Protein AF-A0A453CHX1-F1 (afdb_monomer_lite)

Organism: Aegilops tauschii subsp. strangulata (NCBI:txid200361)

Structure (mmCIF, N/CA/C/O backbone):
data_AF-A0A453CHX1-F1
#
_entry.id   AF-A0A453CHX1-F1
#
loop_
_atom_site.group_PDB
_atom_site.id
_atom_site.type_symbol
_atom_site.label_atom_id
_atom_site.label_alt_id
_atom_site.label_comp_id
_atom_site.label_asym_id
_atom_site.label_entity_id
_atom_site.label_seq_id
_atom_site.pdbx_PDB_ins_code
_atom_site.Cartn_x
_atom_site.Cartn_y
_atom_site.Cartn_z
_atom_site.occupancy
_atom_site.B_iso_or_equiv
_atom_site.auth_seq_id
_atom_site.auth_comp_id
_atom_site.auth_asym_id
_atom_site.auth_atom_id
_atom_site.pdbx_PDB_model_num
ATOM 1 N N . MET A 1 1 ? 17.799 8.596 -10.718 1.00 57.69 1 MET A N 1
ATOM 2 C CA . MET A 1 1 ? 16.969 9.787 -10.421 1.00 57.69 1 MET A CA 1
ATOM 3 C C . MET A 1 1 ? 15.535 9.420 -10.761 1.00 57.69 1 MET A C 1
ATOM 5 O O . MET A 1 1 ? 15.327 8.874 -11.837 1.00 57.69 1 MET A O 1
ATOM 9 N N . TRP A 1 2 ? 14.588 9.621 -9.843 1.00 73.44 2 TRP A N 1
ATOM 10 C CA . TRP A 1 2 ? 13.177 9.269 -10.056 1.00 73.44 2 TRP A CA 1
ATOM 11 C C . TRP A 1 2 ? 12.571 10.055 -11.234 1.00 73.44 2 TRP A C 1
ATOM 13 O O . TRP A 1 2 ? 12.923 11.218 -11.429 1.00 73.44 2 TRP A O 1
ATOM 23 N N . LYS A 1 3 ? 11.663 9.440 -12.011 1.00 72.25 3 LYS A N 1
ATOM 24 C CA . LYS A 1 3 ? 11.131 9.997 -13.276 1.00 72.25 3 LYS A CA 1
ATOM 25 C C . LYS A 1 3 ? 10.118 11.147 -13.124 1.00 72.25 3 LYS A C 1
ATOM 27 O O . LYS A 1 3 ? 9.661 11.674 -14.131 1.00 72.25 3 LYS A O 1
ATOM 32 N N . GLY A 1 4 ? 9.802 11.580 -11.902 1.00 81.38 4 GLY A N 1
ATOM 33 C CA . GLY A 1 4 ? 8.884 12.701 -11.664 1.00 81.38 4 GLY A CA 1
ATOM 34 C C . GLY A 1 4 ? 7.429 12.338 -11.979 1.00 81.38 4 GLY A C 1
ATOM 35 O O . GLY A 1 4 ? 6.948 11.300 -11.525 1.00 81.38 4 GLY A O 1
ATOM 36 N N . GLU A 1 5 ? 6.723 13.198 -12.717 1.00 82.38 5 GLU A N 1
ATOM 37 C CA . GLU A 1 5 ? 5.343 12.948 -13.150 1.00 82.38 5 GLU A CA 1
ATOM 38 C C . GLU A 1 5 ? 5.303 11.935 -14.301 1.00 82.38 5 GLU A C 1
ATOM 40 O O . GLU A 1 5 ? 5.938 12.119 -15.340 1.00 82.38 5 GLU A O 1
ATOM 45 N N . VAL A 1 6 ? 4.535 10.858 -14.125 1.00 87.75 6 VAL A N 1
ATOM 46 C CA . VAL A 1 6 ? 4.438 9.753 -15.086 1.00 87.75 6 VAL A CA 1
ATOM 47 C C . VAL A 1 6 ? 2.999 9.583 -15.560 1.00 87.75 6 VAL A C 1
ATOM 49 O O . VAL A 1 6 ? 2.050 9.687 -14.780 1.00 87.75 6 VAL A O 1
ATOM 52 N N . GLN A 1 7 ? 2.816 9.312 -16.852 1.00 87.31 7 GLN A N 1
ATOM 53 C CA . GLN A 1 7 ? 1.490 9.033 -17.398 1.00 87.31 7 GLN A CA 1
ATOM 54 C C . GLN A 1 7 ? 0.992 7.653 -16.960 1.00 87.31 7 GLN A C 1
ATOM 56 O O . GLN A 1 7 ? 1.755 6.688 -16.853 1.00 87.31 7 GLN A O 1
ATOM 61 N N . LYS A 1 8 ? -0.325 7.541 -16.756 1.00 87.94 8 LYS A N 1
ATOM 62 C CA . LYS A 1 8 ? -0.974 6.260 -16.465 1.00 87.94 8 LYS A CA 1
ATOM 63 C C . LYS A 1 8 ? -0.692 5.263 -17.595 1.00 87.94 8 LYS A C 1
ATOM 65 O O . LYS A 1 8 ? -0.883 5.582 -18.763 1.00 87.94 8 LYS A O 1
ATOM 70 N N . GLY A 1 9 ? -0.281 4.051 -17.228 1.00 87.44 9 GLY A N 1
ATOM 71 C CA . GLY A 1 9 ? 0.050 2.988 -18.182 1.00 87.44 9 GLY A CA 1
ATOM 72 C C . GLY A 1 9 ? 1.507 2.980 -18.647 1.00 87.44 9 GLY A C 1
ATOM 73 O O . GLY A 1 9 ? 1.876 2.070 -19.379 1.00 87.44 9 GLY A O 1
ATOM 74 N N . LEU A 1 10 ? 2.328 3.936 -18.191 1.00 90.75 10 LEU A N 1
ATOM 75 C CA . LEU A 1 10 ? 3.777 3.969 -18.420 1.00 90.75 10 LEU A CA 1
ATOM 76 C C . LEU A 1 10 ? 4.168 3.823 -19.911 1.00 90.75 10 LEU A C 1
ATOM 78 O O . LEU A 1 10 ? 4.986 2.965 -20.257 1.00 90.75 10 LEU A O 1
ATOM 82 N N . PRO A 1 11 ? 3.574 4.617 -20.827 1.00 90.75 11 PRO A N 1
ATOM 83 C CA . PRO A 1 11 ? 3.913 4.533 -22.244 1.00 90.75 11 PRO A CA 1
ATOM 84 C C . PRO A 1 11 ? 5.390 4.884 -22.469 1.00 90.75 11 PRO A C 1
ATOM 86 O O . PRO A 1 11 ? 5.898 5.851 -21.901 1.00 90.75 11 PRO A O 1
ATOM 89 N N . GLY A 1 12 ? 6.077 4.098 -23.303 1.00 88.88 12 GLY A N 1
ATOM 90 C CA . GLY A 1 12 ? 7.493 4.310 -23.627 1.00 88.88 12 GLY A CA 1
ATOM 91 C C . GLY A 1 12 ? 8.479 3.905 -22.527 1.00 88.88 12 GLY A C 1
ATOM 92 O O . GLY A 1 12 ? 9.638 4.296 -22.600 1.00 88.88 12 GLY A O 1
ATOM 93 N N . TRP A 1 13 ? 8.029 3.161 -21.512 1.00 93.00 13 TRP A N 1
ATOM 94 C CA . TRP A 1 13 ? 8.913 2.566 -20.511 1.00 93.00 13 TRP A CA 1
ATOM 95 C C . TRP A 1 13 ? 9.464 1.233 -20.996 1.00 93.00 13 TRP A C 1
ATOM 97 O O . TRP A 1 13 ? 8.704 0.372 -21.451 1.00 93.00 13 TRP A O 1
ATOM 107 N N . GLU A 1 14 ? 10.767 1.056 -20.819 1.00 94.31 14 GLU A N 1
ATOM 108 C CA . GLU A 1 14 ? 11.444 -0.214 -21.051 1.00 94.31 14 GLU A CA 1
ATOM 109 C C . GLU A 1 14 ? 11.068 -1.232 -19.964 1.00 94.31 14 GLU A C 1
ATOM 111 O O . GLU A 1 14 ? 10.742 -0.871 -18.830 1.00 94.31 14 GLU A O 1
ATOM 116 N N . GLU A 1 15 ? 11.159 -2.527 -20.273 1.00 92.69 15 GLU A N 1
ATOM 117 C CA . GLU A 1 15 ? 10.784 -3.584 -19.318 1.00 92.69 15 GLU A CA 1
ATOM 118 C C . GLU A 1 15 ? 11.596 -3.524 -18.018 1.00 92.69 15 GLU A C 1
ATOM 120 O O . GLU A 1 15 ? 11.029 -3.653 -16.937 1.00 92.69 15 GLU A O 1
ATOM 125 N N . ARG A 1 16 ? 12.894 -3.202 -18.097 1.00 92.94 16 ARG A N 1
ATOM 126 C CA . ARG A 1 16 ? 13.741 -3.026 -16.902 1.00 92.94 16 ARG A CA 1
ATOM 127 C C . ARG A 1 16 ? 13.270 -1.882 -16.004 1.00 92.94 16 ARG A C 1
ATOM 129 O O . ARG A 1 16 ? 13.435 -1.941 -14.793 1.00 92.94 16 ARG A O 1
ATOM 136 N N . GLU A 1 17 ? 12.701 -0.825 -16.583 1.00 91.88 17 GLU A N 1
ATOM 137 C CA . GLU A 1 17 ? 12.189 0.308 -15.806 1.00 91.88 17 GLU A CA 1
ATOM 138 C C . GLU A 1 17 ? 10.896 -0.065 -15.077 1.00 91.88 17 GLU A C 1
ATOM 140 O O . GLU A 1 17 ? 10.677 0.365 -13.946 1.00 91.88 17 GLU A O 1
ATOM 145 N N . L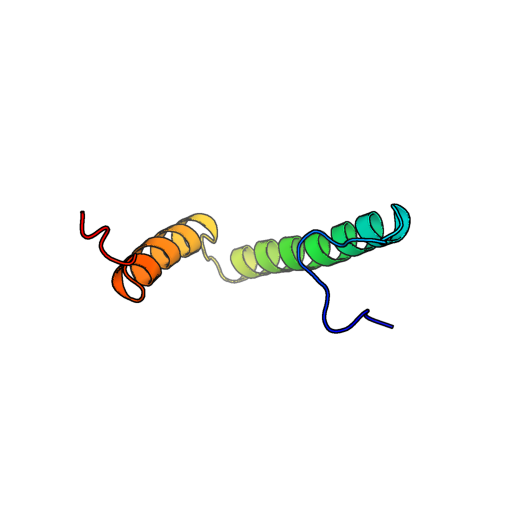YS A 1 18 ? 10.049 -0.887 -15.708 1.00 92.56 18 LYS A N 1
ATOM 146 C CA . LYS A 1 18 ? 8.835 -1.424 -15.080 1.00 92.56 18 LYS A CA 1
ATOM 147 C C . LYS A 1 18 ? 9.165 -2.429 -13.981 1.00 92.56 18 LYS A C 1
ATOM 149 O O . LYS A 1 18 ? 8.510 -2.407 -12.945 1.00 92.56 18 LYS A O 1
ATOM 154 N N . GLU A 1 19 ? 10.169 -3.275 -14.201 1.00 95.00 19 GLU A N 1
ATOM 155 C CA . GLU A 1 19 ? 10.677 -4.215 -13.199 1.00 95.00 19 GLU A CA 1
ATOM 156 C C . GLU A 1 19 ? 11.176 -3.461 -11.966 1.00 95.00 19 GLU A C 1
ATOM 158 O O . GLU A 1 19 ? 10.665 -3.685 -10.872 1.00 95.00 19 GLU A O 1
ATOM 163 N N . HIS A 1 20 ? 12.052 -2.473 -12.161 1.00 93.44 20 HIS A N 1
ATOM 164 C CA . HIS A 1 20 ? 12.563 -1.651 -11.067 1.00 93.44 20 HIS A CA 1
ATOM 165 C C . HIS A 1 20 ? 11.452 -0.883 -10.330 1.00 93.44 20 HIS A C 1
ATOM 167 O O . HIS A 1 20 ? 11.438 -0.815 -9.106 1.00 93.44 20 HIS A O 1
ATOM 173 N N . LEU A 1 21 ? 10.455 -0.351 -11.048 1.00 93.50 21 LEU A N 1
ATOM 174 C CA . LEU A 1 21 ? 9.273 0.233 -10.405 1.00 93.50 21 LEU A CA 1
ATOM 175 C C . LEU A 1 21 ? 8.510 -0.800 -9.561 1.00 93.50 21 LEU A C 1
ATOM 177 O O . LEU A 1 21 ? 8.012 -0.468 -8.487 1.00 93.50 21 LEU A O 1
ATOM 181 N N . GLY A 1 22 ? 8.393 -2.034 -10.048 1.00 94.94 22 GLY A N 1
ATOM 182 C CA . GLY A 1 22 ? 7.783 -3.138 -9.315 1.00 94.94 22 GLY A CA 1
ATOM 183 C C . GLY A 1 22 ? 8.521 -3.458 -8.015 1.00 94.94 22 GLY A C 1
ATOM 184 O O . GLY A 1 22 ? 7.864 -3.695 -7.000 1.00 94.94 22 GLY A O 1
ATOM 185 N N . GLU A 1 23 ? 9.853 -3.411 -8.022 1.00 96.56 23 GLU A N 1
ATOM 186 C CA . GLU A 1 23 ? 10.690 -3.578 -6.825 1.00 96.56 23 GLU A CA 1
ATOM 187 C C . GLU A 1 23 ? 10.400 -2.481 -5.793 1.00 96.56 23 GLU A C 1
ATOM 189 O O . GLU A 1 23 ? 10.020 -2.786 -4.667 1.00 96.56 23 GLU A O 1
ATOM 194 N N . GLU A 1 24 ? 10.440 -1.209 -6.198 1.00 95.75 24 GLU A N 1
ATOM 195 C CA . GLU A 1 24 ? 10.181 -0.070 -5.302 1.00 95.75 24 GLU A CA 1
ATOM 19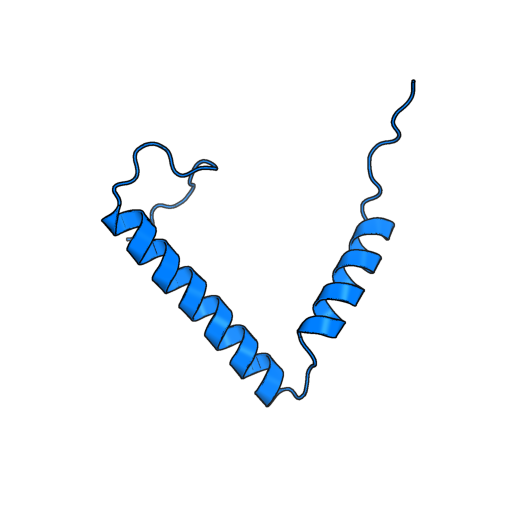6 C C . GLU A 1 24 ? 8.754 -0.094 -4.719 1.00 95.75 24 GLU A C 1
ATOM 198 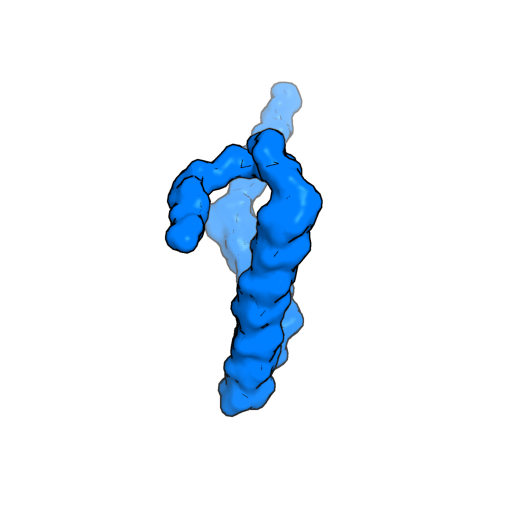O O . GLU A 1 24 ? 8.531 0.172 -3.535 1.00 95.75 24 GLU A O 1
ATOM 203 N N . LEU A 1 25 ? 7.754 -0.455 -5.534 1.00 96.94 25 LEU A N 1
ATOM 204 C CA . LEU A 1 25 ? 6.378 -0.643 -5.059 1.00 96.94 25 LEU A CA 1
ATOM 205 C C . LEU A 1 25 ? 6.273 -1.808 -4.064 1.00 96.94 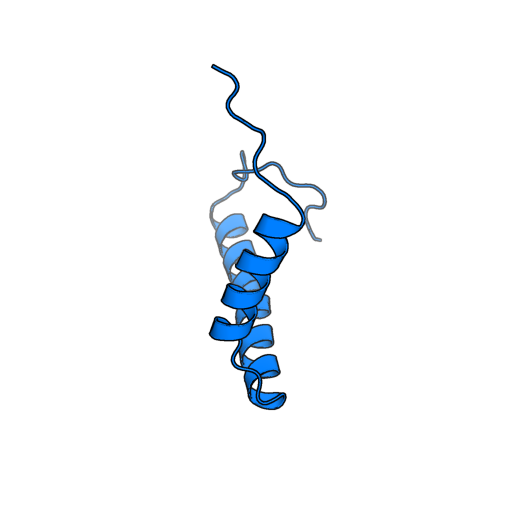25 LEU A C 1
ATOM 207 O O . LEU A 1 25 ? 5.503 -1.726 -3.101 1.00 96.94 25 LEU A O 1
ATOM 211 N N . SER A 1 26 ? 7.034 -2.879 -4.291 1.00 97.62 26 SER A N 1
ATOM 212 C CA . SER A 1 26 ? 7.080 -4.037 -3.399 1.00 97.62 26 SER A CA 1
ATOM 213 C C . SER A 1 26 ? 7.728 -3.676 -2.068 1.00 97.62 26 SER A C 1
ATOM 215 O O . SER A 1 26 ? 7.176 -4.024 -1.028 1.00 97.62 26 SER A O 1
ATOM 217 N N . ASP A 1 27 ? 8.813 -2.906 -2.069 1.00 97.81 27 ASP A N 1
ATOM 218 C CA . ASP A 1 27 ? 9.466 -2.444 -0.844 1.00 97.81 27 ASP A CA 1
ATOM 219 C C . ASP A 1 27 ? 8.515 -1.611 0.018 1.00 97.81 27 ASP A C 1
ATOM 221 O O . ASP A 1 27 ? 8.368 -1.872 1.215 1.00 97.81 27 ASP A O 1
ATOM 225 N N . VAL A 1 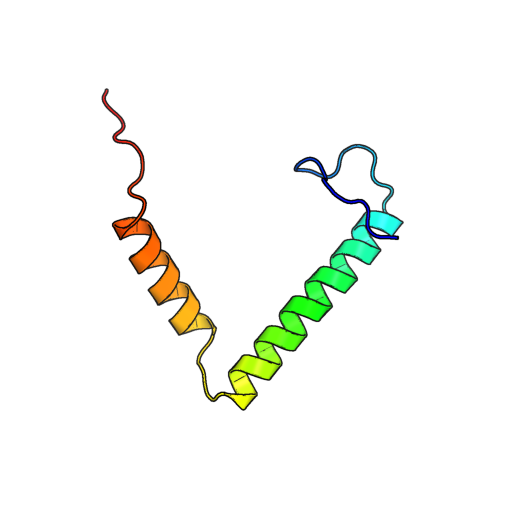28 ? 7.778 -0.671 -0.586 1.00 97.75 28 VAL A N 1
ATOM 226 C CA . VAL A 1 28 ? 6.751 0.111 0.125 1.00 97.75 28 VAL A CA 1
ATOM 227 C C . VAL A 1 28 ? 5.682 -0.798 0.736 1.00 97.75 28 VAL A C 1
ATOM 229 O O . VAL A 1 28 ? 5.303 -0.612 1.897 1.00 97.75 28 VAL A O 1
ATOM 232 N N . LEU A 1 29 ? 5.199 -1.792 -0.016 1.00 98.19 29 LEU A N 1
ATOM 233 C CA . LEU A 1 29 ? 4.201 -2.743 0.473 1.00 98.19 29 LEU A CA 1
ATOM 234 C C . LEU A 1 29 ? 4.739 -3.578 1.644 1.00 98.19 29 LEU A C 1
ATOM 236 O O . LEU A 1 29 ? 4.061 -3.708 2.664 1.00 98.19 29 LEU A O 1
ATOM 240 N N . LEU A 1 30 ? 5.949 -4.123 1.519 1.00 98.19 30 LEU A N 1
ATOM 241 C CA . LEU A 1 30 ? 6.579 -4.956 2.542 1.00 98.19 30 LEU A CA 1
ATOM 242 C C . LEU A 1 30 ? 6.832 -4.164 3.827 1.00 98.19 30 LEU A C 1
ATOM 244 O O . LEU A 1 30 ? 6.517 -4.646 4.919 1.00 98.19 30 LEU A O 1
ATOM 248 N N . TYR A 1 31 ? 7.317 -2.925 3.708 1.00 98.06 31 TYR A N 1
ATOM 249 C CA . TYR A 1 31 ? 7.462 -2.030 4.852 1.00 98.06 31 TYR A CA 1
ATOM 250 C C . TYR A 1 31 ? 6.121 -1.719 5.517 1.00 98.06 31 TYR A C 1
ATOM 252 O O . TYR A 1 31 ? 6.045 -1.717 6.746 1.00 98.06 31 TYR A O 1
ATOM 260 N N . LEU A 1 32 ? 5.055 -1.496 4.743 1.00 98.25 32 LEU A N 1
ATOM 261 C CA . LEU A 1 32 ? 3.727 -1.223 5.292 1.00 98.25 32 LEU A CA 1
ATOM 262 C C . LEU A 1 32 ? 3.154 -2.430 6.043 1.00 98.25 32 LEU A C 1
ATOM 264 O O . LEU A 1 32 ? 2.621 -2.268 7.142 1.00 98.25 32 LEU A O 1
ATOM 268 N N . ILE A 1 33 ? 3.300 -3.636 5.485 1.00 98.12 33 ILE A N 1
ATOM 269 C CA . ILE A 1 33 ? 2.907 -4.882 6.155 1.00 98.12 33 ILE A CA 1
ATOM 270 C C . ILE A 1 33 ? 3.679 -5.019 7.467 1.00 98.12 33 ILE A C 1
ATOM 272 O O . ILE A 1 33 ? 3.068 -5.189 8.524 1.00 98.12 33 ILE A O 1
ATOM 276 N N . ARG A 1 34 ? 5.007 -4.869 7.436 1.00 98.31 34 ARG A N 1
ATOM 277 C CA . ARG A 1 34 ? 5.829 -4.975 8.645 1.00 98.31 34 ARG A CA 1
ATOM 278 C C . ARG A 1 34 ? 5.460 -3.928 9.694 1.00 98.31 34 ARG A C 1
ATOM 280 O O . ARG A 1 34 ? 5.398 -4.251 10.877 1.00 98.31 34 ARG A O 1
ATOM 287 N N . LEU A 1 35 ? 5.205 -2.690 9.282 1.00 98.50 35 LEU A N 1
ATOM 288 C CA . LEU A 1 35 ? 4.778 -1.627 10.186 1.00 98.50 35 LEU A CA 1
ATOM 289 C C . LEU A 1 35 ? 3.421 -1.948 10.823 1.00 98.50 35 LEU A C 1
ATOM 291 O O . LEU A 1 35 ? 3.257 -1.749 12.023 1.00 98.50 35 LEU A O 1
ATOM 295 N N . SER A 1 36 ? 2.468 -2.479 10.051 1.00 98.50 36 SER A N 1
ATOM 296 C CA . SER A 1 36 ? 1.157 -2.868 10.580 1.00 98.50 36 SER A CA 1
ATOM 297 C C . SER A 1 36 ? 1.259 -3.953 11.652 1.00 98.50 36 SER A C 1
ATOM 299 O O . SER A 1 36 ? 0.650 -3.808 12.711 1.00 98.50 36 SER A O 1
ATOM 301 N N . ASP A 1 37 ? 2.110 -4.958 11.432 1.00 98.25 37 ASP A N 1
ATOM 302 C CA . ASP A 1 37 ? 2.407 -6.017 12.400 1.00 98.25 37 ASP A CA 1
ATOM 303 C C . ASP A 1 37 ? 3.027 -5.446 13.686 1.00 98.25 37 ASP A C 1
ATOM 305 O O . ASP A 1 37 ? 2.525 -5.675 14.784 1.00 98.25 37 ASP A O 1
ATOM 309 N N . MET A 1 38 ? 4.043 -4.586 13.554 1.00 98.38 38 MET A N 1
ATOM 310 C CA . MET A 1 38 ? 4.674 -3.905 14.693 1.00 98.38 38 MET A CA 1
ATOM 311 C C . MET A 1 38 ? 3.702 -3.025 15.492 1.00 98.38 38 MET A C 1
ATOM 313 O O . MET A 1 38 ? 3.869 -2.863 16.700 1.00 98.38 38 MET A O 1
ATOM 317 N N . CYS A 1 39 ? 2.699 -2.445 14.834 1.00 98.31 39 CYS A N 1
ATOM 318 C CA . CYS A 1 39 ? 1.677 -1.620 15.472 1.00 98.31 39 CYS A CA 1
ATOM 319 C C . CYS A 1 39 ? 0.456 -2.416 15.964 1.00 98.31 39 CYS A C 1
ATOM 321 O O . CYS A 1 39 ? -0.439 -1.813 16.555 1.00 98.31 39 CYS A O 1
ATOM 323 N N . GLY A 1 40 ? 0.384 -3.730 15.718 1.00 97.94 40 GLY A N 1
ATOM 324 C CA . GLY A 1 40 ? -0.786 -4.550 16.052 1.00 97.94 40 GLY A CA 1
ATOM 325 C C . GLY A 1 40 ? -2.051 -4.153 15.282 1.00 97.94 40 GLY A C 1
ATOM 326 O O . GLY A 1 40 ? -3.159 -4.260 15.806 1.00 97.94 40 GLY A O 1
ATOM 327 N N . VAL A 1 41 ? -1.896 -3.642 14.060 1.00 98.31 41 VAL A N 1
ATOM 328 C CA . VAL A 1 41 ? -3.002 -3.208 13.201 1.00 98.31 41 VAL A CA 1
ATOM 329 C C . VAL A 1 41 ? -3.303 -4.295 12.177 1.00 98.31 41 VAL A C 1
ATOM 331 O O . VAL A 1 41 ? -2.446 -4.640 11.369 1.00 98.31 41 VAL A O 1
ATOM 334 N N . ASP A 1 42 ? -4.551 -4.763 12.137 1.00 98.12 42 ASP A N 1
ATOM 335 C CA . ASP A 1 42 ? -5.049 -5.526 10.990 1.00 98.12 42 ASP A CA 1
ATOM 336 C C . ASP A 1 42 ? -5.194 -4.580 9.789 1.00 98.12 42 ASP A C 1
ATOM 338 O O . ASP A 1 42 ? -6.161 -3.819 9.661 1.00 98.12 42 ASP A O 1
ATOM 342 N N . LEU A 1 43 ? -4.182 -4.592 8.920 1.00 98.00 43 LEU A N 1
ATOM 343 C CA . LEU A 1 43 ? -4.124 -3.732 7.744 1.00 98.00 43 LEU A CA 1
ATOM 344 C C . LEU A 1 43 ? -5.269 -4.016 6.759 1.00 98.00 43 LEU A C 1
ATOM 346 O O . LEU A 1 43 ? -5.767 -3.084 6.123 1.00 98.00 43 LEU A O 1
ATOM 350 N N . GLY A 1 44 ? -5.706 -5.274 6.648 1.00 97.38 44 GLY A N 1
ATOM 351 C CA . GLY A 1 44 ? -6.787 -5.680 5.753 1.00 97.38 44 GLY A CA 1
ATOM 352 C C . GLY A 1 44 ? -8.131 -5.108 6.199 1.00 97.38 44 GLY A C 1
ATOM 353 O O . GLY A 1 44 ? -8.814 -4.435 5.422 1.00 97.38 44 GLY A O 1
ATOM 354 N N . ASP A 1 45 ? -8.481 -5.294 7.472 1.00 98.31 45 ASP A N 1
ATOM 355 C CA . ASP A 1 45 ? -9.693 -4.717 8.066 1.00 98.31 45 ASP A CA 1
ATOM 356 C C . ASP A 1 45 ? -9.666 -3.176 8.039 1.00 98.31 45 ASP A C 1
ATOM 358 O O . ASP A 1 45 ? -10.651 -2.528 7.659 1.00 98.31 45 ASP A O 1
ATOM 362 N N . ALA A 1 46 ? -8.519 -2.563 8.352 1.00 98.19 46 ALA A N 1
ATOM 363 C CA . ALA A 1 46 ? -8.349 -1.114 8.276 1.00 98.19 46 ALA A CA 1
ATOM 364 C C . ALA A 1 46 ? -8.584 -0.572 6.852 1.00 98.19 46 ALA A C 1
ATOM 366 O O . ALA A 1 46 ? -9.263 0.451 6.682 1.00 98.19 46 ALA A O 1
ATOM 367 N N . ALA A 1 47 ? -8.077 -1.265 5.826 1.00 97.94 47 ALA A N 1
ATOM 368 C CA . ALA A 1 47 ? -8.288 -0.908 4.427 1.00 97.94 47 ALA A CA 1
ATOM 369 C C . ALA A 1 47 ? -9.770 -1.006 4.028 1.00 97.94 47 ALA A C 1
ATOM 371 O O . ALA A 1 47 ? -10.312 -0.061 3.446 1.00 97.94 47 ALA A O 1
ATOM 372 N N . LEU A 1 48 ? -10.462 -2.086 4.408 1.00 98.19 48 LEU A N 1
ATOM 373 C CA . LEU A 1 48 ? -11.895 -2.262 4.139 1.00 98.19 48 LEU A CA 1
ATOM 374 C C . LEU A 1 48 ? -12.736 -1.152 4.784 1.00 98.19 48 LEU A C 1
ATOM 376 O O . LEU A 1 48 ? -13.544 -0.501 4.113 1.00 98.19 48 LEU A O 1
ATOM 380 N N . LYS A 1 49 ? -12.489 -0.846 6.064 1.00 98.12 49 LYS A N 1
ATOM 381 C CA . LYS A 1 49 ? -13.146 0.271 6.767 1.00 98.12 49 LYS A CA 1
ATOM 382 C C . LYS A 1 49 ? -12.890 1.607 6.074 1.00 98.12 49 LYS A C 1
ATOM 384 O O . LYS A 1 49 ? -13.781 2.461 6.013 1.00 98.12 49 LYS A O 1
ATOM 389 N N . LYS A 1 50 ? -11.682 1.817 5.543 1.00 97.50 50 LYS A N 1
ATOM 390 C CA . LYS A 1 50 ? -11.323 3.044 4.826 1.00 97.50 50 LYS A CA 1
ATOM 391 C C . LYS A 1 50 ? -12.052 3.168 3.488 1.00 97.50 50 LYS A C 1
ATOM 393 O O . LYS A 1 50 ? -12.493 4.273 3.169 1.00 97.50 50 LYS A O 1
ATOM 398 N N . ILE A 1 51 ? -12.234 2.073 2.749 1.00 97.25 51 ILE A N 1
ATOM 399 C CA . ILE A 1 51 ? -13.017 2.050 1.502 1.00 97.25 51 ILE A CA 1
ATOM 400 C C . ILE A 1 51 ? -14.460 2.493 1.771 1.00 97.25 51 ILE A C 1
ATOM 402 O O . ILE A 1 51 ? -14.946 3.410 1.111 1.00 97.25 51 ILE A O 1
ATOM 406 N N . VAL A 1 52 ? -15.113 1.933 2.796 1.00 97.12 52 VAL A N 1
ATOM 407 C CA . VAL A 1 52 ? -16.490 2.311 3.172 1.00 97.12 52 VAL A CA 1
ATOM 408 C C . VAL A 1 52 ? -16.577 3.793 3.552 1.00 97.12 52 VAL A C 1
ATOM 410 O O . VAL A 1 52 ? -17.432 4.519 3.046 1.00 97.12 52 VAL A O 1
ATOM 413 N N . LYS A 1 53 ? -15.649 4.284 4.385 1.00 97.19 53 LYS A N 1
ATOM 414 C CA . LYS A 1 53 ? -15.581 5.712 4.746 1.00 97.19 53 LYS A CA 1
ATOM 415 C C . LYS A 1 53 ? -15.393 6.612 3.521 1.00 97.19 53 LYS A C 1
ATOM 417 O O . LYS A 1 53 ? -15.977 7.692 3.460 1.00 97.19 53 LYS A O 1
ATOM 422 N N . ASN A 1 54 ? -14.577 6.189 2.556 1.00 97.12 54 ASN A N 1
ATOM 423 C CA . ASN A 1 54 ? -14.349 6.943 1.326 1.00 97.12 54 ASN A CA 1
ATOM 424 C C . ASN A 1 54 ? -15.590 6.981 0.433 1.00 97.12 54 ASN A C 1
ATOM 426 O O . ASN A 1 54 ? -15.845 8.030 -0.140 1.00 97.12 54 ASN A O 1
ATOM 430 N N . ALA A 1 55 ? -16.369 5.901 0.353 1.00 95.62 55 ALA A N 1
ATOM 431 C CA . ALA A 1 55 ? -17.612 5.881 -0.418 1.00 95.62 55 ALA A CA 1
ATOM 432 C C . ALA A 1 55 ? -18.657 6.867 0.132 1.00 95.62 55 ALA A C 1
ATOM 434 O O . ALA A 1 55 ? -19.352 7.521 -0.638 1.00 95.62 55 ALA A O 1
ATOM 435 N N . VAL A 1 56 ? -18.729 7.025 1.459 1.00 95.06 56 VAL A N 1
ATOM 436 C CA . VAL A 1 56 ? -19.587 8.040 2.096 1.00 95.06 56 VAL A CA 1
ATOM 437 C C . VAL A 1 56 ? -19.055 9.453 1.844 1.00 95.06 56 VAL A C 1
ATOM 439 O O . VAL A 1 56 ? -19.828 10.365 1.566 1.00 95.06 56 VAL A O 1
ATOM 442 N N . LYS A 1 57 ? -17.732 9.649 1.935 1.00 95.50 57 LYS A N 1
ATOM 443 C CA . LYS A 1 57 ? -17.102 10.966 1.753 1.00 95.50 57 LYS A CA 1
ATOM 444 C C . LYS A 1 57 ? -17.122 11.442 0.295 1.00 95.50 57 LYS A C 1
ATOM 446 O O . LYS A 1 57 ? -17.245 12.637 0.046 1.00 95.50 57 LYS A O 1
ATOM 451 N N . TYR A 1 58 ? -16.971 10.518 -0.646 1.00 95.12 58 TYR A N 1
ATOM 452 C CA . TYR A 1 58 ? -16.893 10.765 -2.082 1.00 95.12 58 TYR A CA 1
ATOM 453 C C . TYR A 1 58 ? -17.909 9.862 -2.790 1.00 95.12 58 TYR A C 1
ATOM 455 O O . TYR A 1 58 ? -17.530 8.832 -3.357 1.00 95.12 58 TYR A O 1
ATOM 463 N N . PRO A 1 59 ? -19.207 10.203 -2.716 1.00 92.12 59 PRO A N 1
ATOM 464 C CA . PRO A 1 59 ? -20.237 9.421 -3.378 1.00 92.12 59 PRO A CA 1
ATOM 465 C C . PRO A 1 59 ? -20.010 9.429 -4.890 1.00 92.12 59 PRO A C 1
ATOM 467 O O . PRO A 1 59 ? -19.562 10.423 -5.468 1.00 92.12 59 PRO A O 1
ATOM 470 N N . ALA A 1 60 ? -20.328 8.308 -5.538 1.00 90.56 60 ALA A N 1
ATOM 471 C CA . ALA A 1 60 ? -20.296 8.241 -6.990 1.00 90.56 60 ALA A CA 1
ATOM 472 C C . ALA A 1 60 ? -21.271 9.278 -7.576 1.00 90.56 60 ALA A C 1
ATOM 474 O O . ALA A 1 60 ? -22.351 9.483 -7.011 1.00 90.56 60 ALA A O 1
ATOM 475 N N . PRO A 1 61 ? -20.925 9.917 -8.706 1.00 88.94 61 PRO A N 1
ATOM 476 C CA . PRO A 1 61 ? -21.859 10.795 -9.389 1.00 88.94 61 PRO A CA 1
ATOM 477 C C . PRO A 1 61 ? -23.144 10.021 -9.698 1.00 88.94 61 PRO A C 1
ATOM 479 O O . PRO A 1 61 ? -23.096 8.872 -10.151 1.00 88.94 61 PRO A O 1
ATOM 482 N N . SER A 1 62 ? -24.298 10.636 -9.427 1.00 81.19 62 SER A N 1
ATOM 483 C CA . SER A 1 62 ? -25.582 10.035 -9.768 1.00 81.19 62 SER A CA 1
ATOM 484 C C . SER A 1 62 ? -25.623 9.808 -11.275 1.00 81.19 62 SER A C 1
ATOM 486 O O . SER A 1 62 ? -25.452 10.756 -12.042 1.00 81.19 62 SER A O 1
ATOM 488 N N . LYS A 1 63 ? -25.885 8.573 -11.709 1.00 67.69 63 LYS A N 1
ATOM 489 C CA . LYS A 1 63 ? -26.317 8.326 -13.086 1.00 67.69 63 LYS A CA 1
ATOM 490 C C . LYS A 1 63 ? -27.730 8.897 -13.222 1.00 67.69 63 LYS A C 1
ATOM 492 O O . LYS A 1 63 ? -28.701 8.184 -13.000 1.00 67.69 63 LYS A O 1
ATOM 497 N N . SER A 1 64 ? -27.847 10.194 -13.491 1.00 62.72 64 SER A N 1
ATOM 498 C CA . SER A 1 64 ? -29.077 10.748 -14.049 1.00 62.72 64 SER A CA 1
ATOM 499 C C . SER A 1 64 ? -29.245 10.136 -15.438 1.00 62.72 64 SER A C 1
ATOM 501 O O . SER A 1 64 ? -28.332 10.250 -16.260 1.00 62.72 64 SER A O 1
ATOM 503 N N . ALA A 1 65 ? -30.349 9.409 -15.613 1.00 52.06 65 ALA A N 1
ATOM 504 C CA . ALA A 1 65 ? -30.798 8.855 -16.886 1.00 52.06 65 ALA A CA 1
ATOM 505 C C . ALA A 1 65 ? -31.086 9.957 -17.912 1.00 52.06 65 ALA A C 1
ATOM 507 O O . ALA A 1 65 ? -31.457 11.073 -17.478 1.00 52.06 65 ALA A O 1
#

Sequence (65 aa):
MWKGEVQKGLPGWEEREKEHLGEELSDVLLYLIRLSDMCGVDLGDAALKKIVKNAVKYPAPSKSA

Radius of gyration: 17.4 Å; chains: 1; bounding box: 48×19×40 Å

InterPro domains:
  IPR025984 dCTP pyrophosphatase 1 [PF12643] (12-62)

Foldseek 3Di:
DDPPDADPPRPPDDPVRVVVVVVVVVVVVVVVVVVCVVVVHPPVVVVVVVVVVVCVVPPDPDPPD

pLDDT: mean 91.83, std 10.04, range [52.06, 98.5]

Secondary structure (DSSP, 8-state):
----S--TT-TT--HHHHHHHHHHHHHHHHHHHHHHHHTT--HHHHHHHH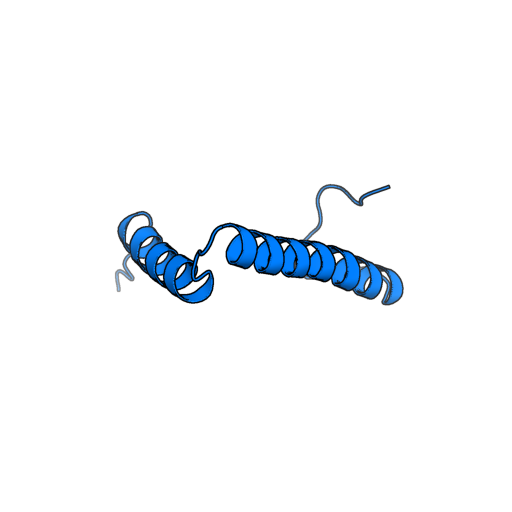HHHHHHHSPPPP---